Protein AF-A0A098T3C7-F1 (afdb_monomer_lite)

Secondary structure (DSSP, 8-state):
-HHHHHSTT---------S---HHHHHHHHHHHHHHHH-TT---EEEEESSHHHHHHHHHHHHTTSS-EEEEESTTT-HHHHHHHHHHHHHHHHHHHHHPPP----GGG-EEEE--SS--TTTTTTHHHHHHHHHHHHTTTTPEEEE--HHHHTT-

Sequence (156 aa):
EAVANNIKGTLALPHAYGRLQFGEDLDLHFRTMIGTGSNPNVAAVVVIGIEPGWTKKIVDGIAATGKPVTGFSIEQNGDLKTIMNASRVAKEYVHFASELQREECSISELWISTKCGESDTTTGLGSCPTVGNMYDKLLPEGIYGCFGETSEITGA

Foldseek 3Di:
DLLCVLDPPDDDDDDPDDDPDDDPRVVVVLVVLLVVLLDPVRQEEEQEEQDDPSQVSSQVSNCVSVHHYYYDHCPPQHDVRRSVVSSVVSNVSSVVVVPDDDDDDQLLAAEDEDDDDDDDPCCVVPVVVVVVVVCVVCVVSNHHYHYDCPPVPVPD

pLDDT: mean 94.31, std 5.64, range [69.19, 98.75]

Structure (mmCIF, N/CA/C/O backbone):
data_AF-A0A098T3C7-F1
#
_entry.id   AF-A0A098T3C7-F1
#
loop_
_atom_site.group_PDB
_atom_site.id
_atom_site.type_symbol
_atom_site.label_atom_id
_atom_site.label_alt_id
_atom_site.label_comp_id
_atom_site.label_asym_id
_atom_site.label_entity_id
_atom_site.label_seq_id
_atom_site.pdbx_PDB_ins_code
_atom_site.Cartn_x
_atom_site.Cartn_y
_atom_site.Cartn_z
_atom_site.occupancy
_atom_site.B_iso_or_equiv
_atom_site.auth_seq_id
_atom_site.auth_comp_id
_atom_site.auth_asym_id
_atom_site.auth_atom_id
_atom_site.pdbx_PDB_model_num
ATOM 1 N N . GLU A 1 1 ? 9.627 8.228 -8.150 1.00 93.31 1 GLU A N 1
ATOM 2 C CA . GLU A 1 1 ? 8.996 9.482 -7.661 1.00 93.31 1 GLU A CA 1
ATOM 3 C C . GLU A 1 1 ? 8.627 10.479 -8.766 1.00 93.31 1 GLU A C 1
ATOM 5 O O . GLU A 1 1 ? 7.623 11.165 -8.617 1.00 93.31 1 GLU A O 1
ATOM 10 N N . ALA A 1 2 ? 9.350 10.540 -9.896 1.00 97.19 2 ALA A N 1
ATOM 11 C CA . ALA A 1 2 ? 9.075 11.490 -10.988 1.00 97.19 2 ALA A CA 1
ATOM 12 C C . ALA A 1 2 ? 7.607 11.523 -11.467 1.00 97.19 2 ALA A C 1
ATOM 14 O O . ALA A 1 2 ? 7.053 12.595 -11.695 1.00 97.19 2 ALA A O 1
ATOM 15 N N . VAL A 1 3 ? 6.948 10.364 -11.558 1.00 97.94 3 VAL A N 1
ATOM 16 C CA . VAL A 1 3 ? 5.530 10.281 -11.947 1.00 97.94 3 VAL A CA 1
ATOM 17 C C . VAL A 1 3 ? 4.622 11.033 -10.972 1.00 97.94 3 VAL A C 1
ATOM 19 O O . VAL A 1 3 ? 3.772 11.796 -11.423 1.00 97.94 3 VAL A O 1
ATOM 22 N N . ALA A 1 4 ? 4.838 10.880 -9.662 1.00 97.44 4 ALA A N 1
ATOM 23 C CA . ALA A 1 4 ? 4.044 11.570 -8.647 1.00 97.44 4 ALA A CA 1
ATOM 24 C C . ALA A 1 4 ? 4.332 13.073 -8.588 1.00 97.44 4 ALA A C 1
ATOM 26 O O . ALA A 1 4 ? 3.445 13.882 -8.319 1.00 97.44 4 ALA A O 1
ATOM 27 N N . ASN A 1 5 ? 5.561 13.473 -8.923 1.00 97.56 5 ASN A N 1
ATOM 28 C CA . ASN A 1 5 ? 5.868 14.883 -9.113 1.00 97.56 5 ASN A CA 1
ATOM 29 C C . ASN A 1 5 ? 5.070 15.486 -10.286 1.00 97.56 5 ASN A C 1
ATOM 31 O O . ASN A 1 5 ? 4.513 16.579 -10.140 1.00 97.56 5 ASN A O 1
ATOM 35 N N . ASN A 1 6 ? 4.988 14.757 -11.406 1.00 97.81 6 ASN A N 1
ATOM 36 C CA . ASN A 1 6 ? 4.295 15.182 -12.624 1.00 97.81 6 ASN A CA 1
ATOM 37 C C . ASN A 1 6 ? 2.767 15.206 -12.462 1.00 97.81 6 ASN A C 1
ATOM 39 O O . ASN A 1 6 ? 2.119 16.125 -12.959 1.00 97.81 6 ASN A O 1
ATOM 43 N N . ILE A 1 7 ? 2.189 14.201 -11.795 1.00 98.44 7 ILE A N 1
ATOM 44 C CA . ILE A 1 7 ? 0.736 14.009 -11.690 1.00 98.44 7 ILE A CA 1
ATOM 45 C C . ILE A 1 7 ? 0.287 14.191 -10.239 1.00 98.44 7 ILE A C 1
ATOM 47 O O . ILE A 1 7 ? 0.449 13.305 -9.397 1.00 98.44 7 ILE A O 1
ATOM 51 N N . LYS A 1 8 ? -0.305 15.353 -9.947 1.00 97.06 8 LYS A N 1
ATOM 52 C CA . LYS A 1 8 ? -0.878 15.646 -8.625 1.00 97.06 8 LYS A CA 1
ATOM 53 C C . LYS A 1 8 ? -2.074 14.733 -8.341 1.00 97.06 8 LYS A C 1
ATOM 55 O O . LYS A 1 8 ? -2.771 14.321 -9.261 1.00 97.06 8 LYS A O 1
ATOM 60 N N . GLY A 1 9 ? -2.290 14.420 -7.064 1.00 95.00 9 GLY A N 1
ATOM 61 C CA . GLY A 1 9 ? -3.286 13.430 -6.637 1.00 95.00 9 GLY A CA 1
ATOM 62 C C . GLY A 1 9 ? -2.764 11.989 -6.615 1.00 95.00 9 GLY A C 1
ATOM 63 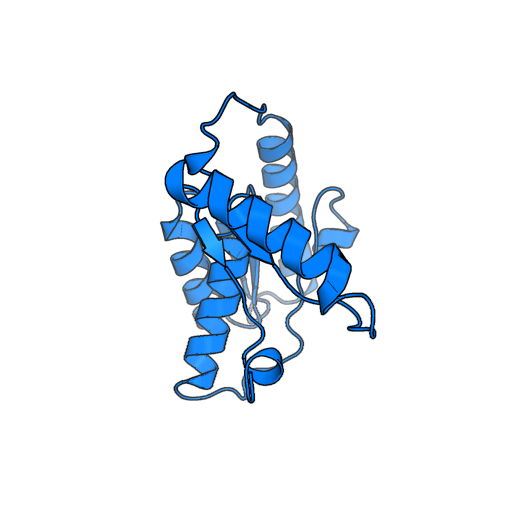O O . GLY A 1 9 ? -3.520 11.077 -6.306 1.00 95.00 9 GLY A O 1
ATOM 64 N N . THR A 1 10 ? -1.475 11.777 -6.898 1.00 97.81 10 THR A N 1
ATOM 65 C CA . THR A 1 10 ? -0.811 10.479 -6.729 1.00 97.81 10 THR A CA 1
ATOM 66 C C . THR A 1 10 ? 0.215 10.534 -5.598 1.00 97.81 10 THR A C 1
ATOM 68 O O . THR A 1 10 ? 0.771 11.593 -5.299 1.00 97.81 10 THR A O 1
ATOM 71 N N . LEU A 1 11 ? 0.474 9.384 -4.973 1.00 97.25 11 LEU A N 1
ATOM 72 C CA . LEU A 1 11 ? 1.470 9.215 -3.918 1.00 97.25 11 LEU A CA 1
ATOM 73 C C . LEU A 1 11 ? 2.496 8.172 -4.366 1.00 97.25 11 LEU A C 1
ATOM 75 O O . LEU A 1 11 ? 2.134 7.047 -4.710 1.00 97.25 11 LEU A O 1
ATOM 79 N N . ALA A 1 12 ? 3.777 8.540 -4.370 1.00 96.50 12 ALA A N 1
ATOM 80 C CA . ALA A 1 12 ? 4.844 7.579 -4.611 1.00 96.50 12 ALA A CA 1
ATOM 81 C C . ALA A 1 12 ? 5.108 6.767 -3.338 1.00 96.50 12 ALA A C 1
ATOM 83 O O . ALA A 1 12 ? 5.325 7.340 -2.275 1.00 96.50 12 ALA A O 1
ATOM 84 N N . LEU A 1 13 ? 5.136 5.441 -3.471 1.00 94.94 13 LEU A N 1
ATOM 85 C CA . LEU A 1 13 ? 5.473 4.508 -2.395 1.00 94.94 13 LEU A CA 1
ATOM 86 C C . LEU A 1 13 ? 6.759 3.761 -2.777 1.00 94.94 13 LEU A C 1
ATOM 88 O O . LEU A 1 13 ? 6.690 2.660 -3.329 1.00 94.94 13 LEU A O 1
ATOM 92 N N . PRO A 1 14 ? 7.939 4.386 -2.601 1.00 92.56 14 PRO A N 1
ATOM 93 C CA . PRO A 1 14 ? 9.201 3.758 -2.953 1.00 92.56 14 PRO A CA 1
ATOM 94 C C . PRO A 1 14 ? 9.538 2.636 -1.969 1.00 92.56 14 PRO A C 1
ATOM 96 O O . PRO A 1 14 ? 9.370 2.765 -0.759 1.00 92.56 14 PRO A O 1
ATOM 99 N N . HIS A 1 15 ? 10.079 1.546 -2.501 1.00 86.69 15 HIS A N 1
ATOM 100 C CA . HIS A 1 15 ? 10.710 0.504 -1.707 1.00 86.69 15 HIS A CA 1
ATOM 101 C C . HIS A 1 15 ? 12.227 0.675 -1.785 1.00 86.69 15 HIS A C 1
ATOM 103 O O . HIS A 1 15 ? 12.783 0.749 -2.878 1.00 86.69 15 HIS A O 1
ATOM 109 N N . ALA A 1 16 ? 12.889 0.763 -0.629 1.00 79.25 16 ALA A N 1
ATOM 110 C CA . ALA A 1 16 ? 14.311 1.099 -0.552 1.00 79.25 16 ALA A CA 1
ATOM 111 C C . ALA A 1 16 ? 15.250 -0.071 -0.883 1.00 79.25 16 ALA A C 1
ATOM 113 O O . ALA A 1 16 ? 16.440 0.144 -1.113 1.00 79.25 16 ALA A O 1
ATOM 114 N N . TYR A 1 17 ? 14.748 -1.305 -0.886 1.00 73.31 17 TYR A N 1
ATOM 115 C CA . TYR A 1 17 ? 15.602 -2.464 -1.096 1.00 73.31 17 TYR A CA 1
ATOM 116 C C . TYR A 1 17 ? 15.731 -2.801 -2.582 1.00 73.31 17 TYR A C 1
ATOM 118 O O . TYR A 1 17 ? 14.793 -2.660 -3.367 1.00 73.31 17 TYR A O 1
ATOM 126 N N . GLY A 1 18 ? 16.927 -3.265 -2.950 1.00 73.50 18 GLY A N 1
ATOM 127 C CA . GLY A 1 18 ? 17.233 -3.777 -4.282 1.00 73.50 18 GLY A CA 1
ATOM 128 C C . GLY A 1 18 ? 16.672 -5.182 -4.504 1.00 73.50 18 GLY A C 1
ATOM 129 O O . GLY A 1 18 ? 15.609 -5.521 -4.002 1.00 73.50 18 GLY A O 1
ATOM 130 N N . ARG A 1 19 ? 17.402 -6.008 -5.260 1.00 79.31 19 ARG A N 1
ATOM 131 C CA . ARG A 1 19 ? 16.984 -7.367 -5.662 1.00 79.31 19 ARG A CA 1
ATOM 132 C C . ARG A 1 19 ? 17.746 -8.464 -4.916 1.00 79.31 19 ARG A C 1
ATOM 134 O O . ARG A 1 19 ? 18.095 -9.482 -5.502 1.00 79.31 19 ARG A O 1
ATOM 141 N N . LEU A 1 20 ? 18.099 -8.198 -3.661 1.00 84.06 20 LEU A N 1
ATOM 142 C CA . LEU A 1 20 ? 18.949 -9.071 -2.843 1.00 84.06 20 LEU A CA 1
ATOM 143 C C . LEU A 1 20 ? 18.150 -9.915 -1.838 1.00 84.06 20 LEU A C 1
ATOM 145 O O . LEU A 1 20 ? 18.738 -10.512 -0.943 1.00 84.06 20 LEU A O 1
ATOM 149 N N . GLN A 1 21 ? 16.826 -9.956 -1.972 1.00 87.69 21 GLN A N 1
ATOM 150 C CA . GLN A 1 21 ? 15.941 -10.814 -1.192 1.00 87.69 21 GLN A CA 1
ATOM 151 C C . GLN A 1 21 ? 15.849 -12.194 -1.841 1.00 87.69 21 GLN A C 1
ATOM 153 O O . GLN A 1 21 ? 15.786 -12.322 -3.067 1.00 87.69 21 GLN A O 1
ATOM 158 N N . PHE A 1 22 ? 15.771 -13.232 -1.012 1.00 91.38 22 PHE A N 1
ATOM 159 C CA . PHE A 1 22 ? 15.664 -14.622 -1.449 1.00 91.38 22 PHE A CA 1
ATOM 160 C C . PHE A 1 22 ? 14.730 -15.398 -0.519 1.00 91.38 22 PHE A C 1
ATOM 162 O O . PHE A 1 22 ? 14.529 -15.013 0.632 1.00 91.38 22 PHE A O 1
ATOM 169 N N . GLY A 1 23 ? 14.173 -16.508 -1.012 1.00 93.94 23 GLY A N 1
ATOM 170 C CA . GLY A 1 23 ? 13.305 -17.383 -0.219 1.00 93.94 23 GLY A CA 1
ATOM 171 C C . GLY A 1 23 ? 12.125 -16.638 0.414 1.00 93.94 23 GLY A C 1
ATOM 172 O O . GLY A 1 23 ? 11.480 -15.818 -0.238 1.00 93.94 23 GLY A O 1
ATOM 173 N N . GLU A 1 24 ? 11.873 -16.900 1.697 1.00 95.00 24 GLU A N 1
ATOM 174 C CA . GLU A 1 24 ? 10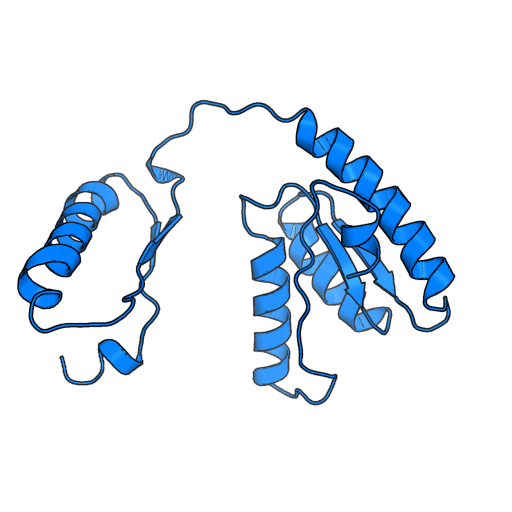.736 -16.336 2.438 1.00 95.00 24 GLU A CA 1
ATOM 175 C C . GLU A 1 24 ? 10.754 -14.803 2.522 1.00 95.00 24 GLU A C 1
ATOM 177 O O . GLU A 1 24 ? 9.692 -14.179 2.514 1.00 95.00 24 GLU A O 1
ATOM 182 N N . ASP A 1 25 ? 11.938 -14.184 2.550 1.00 92.31 25 ASP A N 1
ATOM 183 C CA . ASP A 1 25 ? 12.079 -12.723 2.554 1.00 92.31 25 ASP A CA 1
ATOM 184 C C . ASP A 1 25 ? 11.600 -12.117 1.226 1.00 92.31 25 ASP A C 1
ATOM 186 O O . ASP A 1 25 ? 10.861 -11.130 1.197 1.00 92.31 25 ASP A O 1
ATOM 190 N N . LEU A 1 26 ? 11.925 -12.772 0.107 1.00 93.38 26 LEU A N 1
ATOM 191 C CA . LEU A 1 26 ? 11.436 -12.361 -1.208 1.00 93.38 26 LEU A CA 1
ATOM 192 C C . LEU A 1 26 ? 9.912 -12.516 -1.316 1.00 93.38 26 LEU A C 1
ATOM 194 O O . LEU A 1 26 ? 9.230 -11.658 -1.882 1.00 93.38 26 LEU A O 1
ATOM 198 N N . ASP A 1 27 ? 9.356 -13.585 -0.751 1.00 94.69 27 ASP A N 1
ATOM 199 C CA . ASP A 1 27 ? 7.909 -13.792 -0.733 1.00 94.69 27 ASP A CA 1
ATOM 200 C C . ASP A 1 27 ? 7.191 -12.781 0.168 1.00 94.69 27 ASP A C 1
ATOM 202 O O . ASP A 1 27 ? 6.127 -12.272 -0.198 1.00 94.69 27 ASP A O 1
ATOM 206 N N . LEU A 1 28 ? 7.776 -12.429 1.316 1.00 94.38 28 LEU A N 1
ATOM 207 C CA . LEU A 1 28 ? 7.289 -11.348 2.172 1.00 94.38 28 LEU A CA 1
ATOM 208 C C . LEU A 1 28 ? 7.331 -9.997 1.451 1.00 94.38 28 LEU A C 1
ATOM 210 O O . LEU A 1 28 ? 6.351 -9.251 1.518 1.00 94.38 28 LEU A O 1
ATOM 214 N N . HIS A 1 29 ? 8.407 -9.700 0.719 1.00 93.62 29 HIS A N 1
ATOM 215 C CA . HIS A 1 29 ? 8.516 -8.492 -0.098 1.00 93.62 29 HIS A CA 1
ATOM 216 C C . HIS A 1 29 ? 7.349 -8.386 -1.090 1.00 93.62 29 HIS A C 1
ATOM 218 O O . HIS A 1 29 ? 6.610 -7.397 -1.074 1.00 93.62 29 HIS A O 1
ATOM 224 N N . PHE A 1 30 ? 7.121 -9.419 -1.909 1.00 95.38 30 PHE A N 1
ATOM 225 C CA . PHE A 1 30 ? 6.025 -9.398 -2.880 1.00 95.38 30 PHE A CA 1
ATOM 226 C C . PHE A 1 30 ? 4.664 -9.267 -2.204 1.00 95.38 30 PHE A C 1
ATOM 228 O O . PHE A 1 30 ? 3.851 -8.449 -2.628 1.00 95.38 30 PHE A O 1
ATOM 235 N N . ARG A 1 31 ? 4.428 -10.025 -1.129 1.00 96.69 31 ARG A N 1
ATOM 236 C CA . ARG A 1 31 ? 3.178 -9.965 -0.362 1.00 96.69 31 ARG A CA 1
ATOM 237 C C . ARG A 1 31 ? 2.918 -8.567 0.193 1.00 96.69 31 ARG A C 1
ATOM 239 O O . ARG A 1 31 ? 1.791 -8.090 0.123 1.00 96.69 31 ARG A O 1
ATOM 246 N N . THR A 1 32 ? 3.955 -7.895 0.686 1.00 95.44 32 THR A N 1
ATOM 247 C CA . THR A 1 32 ? 3.861 -6.542 1.250 1.00 95.44 32 THR A CA 1
ATOM 248 C C . THR A 1 32 ? 3.550 -5.510 0.164 1.00 95.44 32 THR A C 1
ATOM 250 O O . THR A 1 32 ? 2.629 -4.706 0.318 1.00 95.44 32 THR A O 1
ATOM 253 N N . MET A 1 33 ? 4.257 -5.562 -0.970 1.00 95.81 33 MET A N 1
ATOM 254 C CA . MET A 1 33 ? 4.025 -4.653 -2.099 1.00 95.81 33 MET A CA 1
ATOM 255 C C . MET A 1 33 ? 2.634 -4.851 -2.719 1.00 95.81 33 MET A C 1
ATOM 257 O O . MET A 1 33 ? 1.924 -3.877 -2.974 1.00 95.81 33 MET A O 1
ATOM 261 N N . ILE A 1 34 ? 2.213 -6.106 -2.903 1.00 97.88 34 ILE A N 1
ATOM 262 C CA . ILE A 1 34 ? 0.869 -6.451 -3.382 1.00 97.88 34 ILE A CA 1
ATOM 263 C C . ILE A 1 34 ? -0.189 -5.984 -2.379 1.00 97.88 34 ILE A C 1
ATOM 265 O O . ILE A 1 34 ? -1.150 -5.335 -2.782 1.00 97.88 34 ILE A O 1
ATOM 269 N N . GLY A 1 35 ? -0.006 -6.253 -1.083 1.00 97.25 35 GLY A N 1
ATOM 270 C CA . GLY A 1 35 ? -0.930 -5.833 -0.025 1.00 97.25 35 GLY A CA 1
ATOM 271 C C . GLY A 1 35 ? -1.110 -4.315 0.028 1.00 97.25 35 GLY A C 1
ATOM 272 O O . GLY A 1 35 ? -2.230 -3.825 0.148 1.00 97.25 35 GLY A O 1
ATOM 273 N N . THR A 1 36 ? -0.022 -3.568 -0.175 1.00 96.44 36 THR A N 1
ATOM 274 C CA . THR A 1 36 ? -0.043 -2.100 -0.239 1.00 96.44 36 THR A CA 1
ATOM 275 C C . THR A 1 36 ? -0.914 -1.605 -1.393 1.00 96.44 36 THR A C 1
ATOM 277 O O . THR A 1 36 ? -1.792 -0.772 -1.187 1.00 96.44 36 THR A O 1
ATOM 280 N N . GLY A 1 37 ? -0.731 -2.150 -2.601 1.00 97.31 37 GLY A N 1
ATOM 281 C CA . GLY A 1 37 ? -1.575 -1.800 -3.751 1.00 97.31 37 GLY A CA 1
ATOM 282 C C . GLY A 1 37 ? -3.016 -2.315 -3.640 1.00 97.31 37 GLY A C 1
ATOM 283 O O . GLY A 1 37 ? -3.949 -1.707 -4.167 1.00 97.31 37 GLY A O 1
ATOM 284 N N . SER A 1 38 ? -3.218 -3.409 -2.908 1.00 97.81 38 SER A N 1
ATOM 285 C CA . SER A 1 38 ? -4.530 -4.030 -2.697 1.00 97.81 38 SER A CA 1
ATOM 286 C C . SER A 1 38 ? -5.406 -3.267 -1.702 1.00 97.81 38 SER A C 1
ATOM 288 O O . SER A 1 38 ? -6.620 -3.454 -1.709 1.00 97.81 38 SER A O 1
ATOM 290 N N . ASN A 1 39 ? -4.833 -2.364 -0.899 1.00 96.88 39 ASN A N 1
ATOM 291 C CA . ASN A 1 39 ? -5.552 -1.593 0.116 1.00 96.88 39 ASN A CA 1
ATOM 292 C C . ASN A 1 39 ? -6.814 -0.894 -0.456 1.00 96.88 39 ASN A C 1
ATOM 294 O O . ASN A 1 39 ? -6.696 -0.214 -1.479 1.00 96.88 39 ASN A O 1
ATOM 298 N N . PRO A 1 40 ? -8.004 -1.015 0.169 1.00 95.44 40 PRO A N 1
ATOM 299 C CA . PRO A 1 40 ? -9.247 -0.407 -0.327 1.00 95.44 40 PRO A CA 1
ATOM 300 C C . PRO A 1 40 ? -9.203 1.120 -0.489 1.00 95.44 40 PRO A C 1
ATOM 302 O O . PRO A 1 40 ? -9.881 1.662 -1.355 1.00 95.44 40 PRO A O 1
ATOM 305 N N . ASN A 1 41 ? -8.349 1.817 0.268 1.00 95.56 41 ASN A N 1
ATOM 306 C CA . ASN A 1 41 ? -8.145 3.265 0.141 1.00 95.56 41 ASN A CA 1
ATOM 307 C C . ASN A 1 41 ? -7.313 3.658 -1.095 1.00 95.56 41 ASN A C 1
ATOM 309 O O . ASN A 1 41 ? -7.089 4.843 -1.342 1.00 95.56 41 ASN A O 1
ATOM 313 N N . VAL A 1 42 ? -6.826 2.683 -1.868 1.00 97.06 42 VAL A N 1
ATOM 314 C CA . VAL A 1 42 ? -6.101 2.896 -3.122 1.00 97.06 42 VAL A CA 1
ATOM 315 C C . VAL A 1 42 ? -7.030 2.568 -4.287 1.00 97.06 42 VAL A C 1
ATOM 317 O O . VAL A 1 42 ? -7.320 1.398 -4.542 1.00 97.06 42 VAL A O 1
ATOM 320 N N . ALA A 1 43 ? -7.472 3.599 -5.011 1.00 97.56 43 ALA A N 1
ATOM 321 C CA . ALA A 1 43 ? -8.418 3.454 -6.120 1.00 97.56 43 ALA A CA 1
ATOM 322 C C . ALA A 1 43 ? -7.813 2.761 -7.356 1.00 97.56 43 ALA A C 1
ATOM 324 O O . ALA A 1 43 ? -8.483 1.969 -8.010 1.00 97.56 43 ALA A O 1
ATOM 325 N N . ALA A 1 44 ? -6.549 3.051 -7.677 1.00 98.38 44 ALA A N 1
ATOM 326 C CA . ALA A 1 44 ? -5.837 2.491 -8.824 1.00 98.38 44 ALA A CA 1
ATOM 327 C C . ALA A 1 44 ? -4.317 2.539 -8.601 1.00 98.38 44 ALA A C 1
ATOM 329 O O . ALA A 1 44 ? -3.830 3.349 -7.808 1.00 98.38 44 ALA A O 1
ATOM 330 N N . VAL A 1 45 ? -3.559 1.682 -9.295 1.00 98.62 45 VAL A N 1
ATOM 331 C CA . VAL A 1 45 ? -2.116 1.510 -9.048 1.00 98.62 45 VAL A CA 1
ATOM 332 C C . VAL A 1 45 ? -1.288 1.568 -10.330 1.00 98.62 45 VAL A C 1
ATOM 334 O O . VAL A 1 45 ? -1.575 0.901 -11.319 1.00 98.62 45 VAL A O 1
ATOM 337 N N . VAL A 1 46 ? -0.181 2.309 -10.292 1.00 98.62 46 VAL A N 1
ATOM 338 C CA . VAL A 1 46 ? 0.879 2.222 -11.305 1.00 98.62 46 VAL A CA 1
ATOM 339 C C . VAL A 1 46 ? 2.103 1.576 -10.666 1.00 98.62 46 VAL A C 1
ATOM 341 O O . VAL A 1 46 ? 2.726 2.158 -9.780 1.00 98.62 46 VAL A O 1
ATOM 344 N N . VAL A 1 47 ? 2.447 0.369 -11.111 1.00 98.25 47 VAL A N 1
ATOM 345 C CA . VAL A 1 47 ? 3.628 -0.363 -10.643 1.00 98.25 47 VAL A CA 1
ATOM 346 C C . VAL A 1 47 ? 4.790 -0.038 -11.572 1.00 98.25 47 VAL A C 1
ATOM 348 O O . VAL A 1 47 ? 4.713 -0.280 -12.773 1.00 98.25 47 VAL A O 1
ATOM 351 N N . ILE A 1 48 ? 5.878 0.499 -11.026 1.00 97.12 48 ILE A N 1
ATOM 352 C CA . ILE A 1 48 ? 7.103 0.777 -11.782 1.00 97.12 48 ILE A CA 1
ATOM 353 C C . ILE A 1 48 ? 8.216 -0.061 -11.171 1.00 97.12 48 ILE A C 1
ATOM 355 O O . ILE A 1 48 ? 8.646 0.207 -10.051 1.00 97.12 48 ILE A O 1
ATOM 359 N N . GLY A 1 49 ? 8.658 -1.083 -11.894 1.00 94.94 49 GLY A N 1
ATOM 360 C CA . GLY A 1 49 ? 9.771 -1.928 -11.481 1.00 94.94 49 GLY A CA 1
ATOM 361 C C . GLY A 1 49 ? 10.986 -1.765 -12.382 1.00 94.94 49 GLY A C 1
ATOM 362 O O . GLY A 1 49 ? 10.949 -1.124 -13.435 1.00 94.94 49 GLY A O 1
ATOM 363 N N . ILE A 1 50 ? 12.093 -2.374 -11.963 1.00 93.06 50 ILE A N 1
ATOM 364 C CA . ILE A 1 50 ? 13.305 -2.413 -12.782 1.00 93.06 50 ILE A CA 1
ATOM 365 C C . ILE A 1 50 ? 13.052 -3.292 -14.007 1.00 93.06 50 ILE A C 1
ATOM 367 O O . ILE A 1 50 ? 13.284 -2.832 -15.114 1.00 93.06 50 ILE A O 1
ATOM 371 N N . GLU A 1 51 ? 12.500 -4.497 -13.843 1.00 93.81 51 GLU A N 1
ATOM 372 C CA . GLU A 1 51 ? 12.317 -5.453 -14.946 1.00 93.81 51 GLU A CA 1
ATOM 373 C C . GLU A 1 51 ? 10.912 -6.078 -14.999 1.00 93.81 51 GLU A C 1
ATOM 375 O O . GLU A 1 51 ? 10.170 -6.003 -14.010 1.00 93.81 51 GLU A O 1
ATOM 380 N N . PRO A 1 52 ? 10.516 -6.670 -16.141 1.00 94.75 52 PRO A N 1
ATOM 381 C CA . PRO A 1 52 ? 9.138 -7.088 -16.395 1.00 94.75 52 PRO A CA 1
ATOM 382 C C . PRO A 1 52 ? 8.567 -8.151 -15.446 1.00 94.75 52 PRO A C 1
ATOM 384 O O . PRO A 1 52 ? 7.406 -8.050 -15.070 1.00 94.75 52 PRO A O 1
ATOM 387 N N . GLY A 1 53 ? 9.333 -9.163 -15.050 1.00 95.19 53 GLY A N 1
ATOM 388 C CA . GLY A 1 53 ? 8.880 -10.316 -14.272 1.00 95.19 53 GLY A CA 1
ATOM 389 C C . GLY A 1 53 ? 8.368 -9.958 -12.877 1.00 95.19 53 GLY A C 1
ATOM 390 O O . GLY A 1 53 ? 7.220 -10.246 -12.543 1.00 95.19 53 GLY A O 1
ATOM 391 N N . TRP A 1 54 ? 9.184 -9.293 -12.059 1.00 94.50 54 TRP A N 1
ATOM 392 C CA . TRP A 1 54 ? 8.807 -8.844 -10.714 1.00 94.50 54 TRP A CA 1
ATOM 393 C C . TRP A 1 54 ? 7.704 -7.791 -10.774 1.00 94.50 54 TRP A C 1
ATOM 395 O O . TRP A 1 54 ? 6.763 -7.840 -9.981 1.00 94.50 54 TRP A O 1
ATOM 405 N N . THR A 1 55 ? 7.781 -6.885 -11.755 1.00 96.06 55 THR A N 1
ATOM 406 C CA . THR A 1 55 ? 6.720 -5.905 -12.025 1.00 96.06 55 THR A CA 1
ATOM 407 C C . THR A 1 55 ? 5.399 -6.623 -12.277 1.00 96.06 55 THR A C 1
ATOM 409 O O . THR A 1 55 ? 4.399 -6.314 -11.634 1.00 96.06 55 THR A O 1
ATOM 412 N N . LYS A 1 56 ? 5.401 -7.633 -13.154 1.00 97.75 56 LYS A N 1
ATOM 413 C CA . LYS A 1 56 ? 4.218 -8.421 -13.490 1.00 97.75 56 LYS A CA 1
ATOM 414 C C . LYS A 1 56 ? 3.675 -9.174 -12.276 1.00 97.75 56 LYS A C 1
ATOM 416 O O . LYS A 1 56 ? 2.473 -9.133 -12.060 1.00 97.75 56 LYS A O 1
ATOM 421 N N . LYS A 1 57 ? 4.528 -9.787 -11.447 1.00 97.56 57 LYS A N 1
ATOM 422 C CA . LYS A 1 57 ? 4.088 -10.488 -10.224 1.00 97.56 57 LYS A CA 1
ATOM 423 C C . LYS A 1 57 ? 3.299 -9.564 -9.288 1.00 97.56 57 LYS A C 1
ATOM 425 O O . LYS A 1 57 ? 2.264 -9.969 -8.767 1.00 97.56 57 LYS A O 1
ATOM 430 N N . ILE A 1 58 ? 3.759 -8.325 -9.101 1.00 97.69 58 ILE A N 1
ATOM 431 C CA . ILE A 1 58 ? 3.052 -7.334 -8.275 1.00 97.69 58 ILE A CA 1
ATOM 432 C C . ILE A 1 58 ? 1.748 -6.888 -8.951 1.00 97.69 58 ILE A C 1
ATOM 434 O O . ILE A 1 58 ? 0.710 -6.839 -8.295 1.00 97.69 58 ILE A O 1
ATOM 438 N N . VAL A 1 59 ? 1.786 -6.596 -10.255 1.00 98.62 59 VAL A N 1
ATOM 439 C CA . VAL A 1 59 ? 0.599 -6.201 -11.035 1.00 98.62 59 VAL A CA 1
ATOM 440 C C . VAL A 1 59 ? -0.484 -7.270 -10.977 1.00 98.62 59 VAL A C 1
ATOM 442 O O . VAL A 1 59 ? -1.612 -6.946 -10.631 1.00 98.62 59 VAL A O 1
ATOM 445 N N . ASP A 1 60 ? -0.146 -8.529 -11.257 1.00 98.62 60 ASP A N 1
ATOM 446 C CA . ASP A 1 60 ? -1.093 -9.646 -11.242 1.00 98.62 60 ASP A CA 1
ATOM 447 C C . ASP A 1 60 ? -1.713 -9.824 -9.846 1.00 98.62 60 ASP A C 1
ATOM 449 O O . ASP A 1 60 ? -2.921 -10.018 -9.719 1.00 98.62 60 ASP A O 1
ATOM 453 N N . GLY A 1 61 ? -0.895 -9.712 -8.791 1.00 98.50 61 GLY A N 1
ATOM 454 C CA . GLY A 1 61 ? -1.363 -9.813 -7.410 1.00 98.50 61 GLY A CA 1
ATOM 455 C C . GLY A 1 61 ? -2.356 -8.713 -7.032 1.00 98.50 61 GLY A C 1
ATOM 456 O O . GLY A 1 61 ? -3.360 -8.991 -6.385 1.00 98.50 61 GLY A O 1
ATOM 457 N N . ILE A 1 62 ? -2.111 -7.474 -7.465 1.00 98.62 62 ILE A N 1
ATOM 458 C CA . ILE A 1 62 ? -3.030 -6.350 -7.229 1.00 98.62 62 ILE A CA 1
ATOM 459 C C . ILE A 1 62 ? -4.278 -6.479 -8.110 1.00 98.62 62 ILE A C 1
ATOM 461 O O . ILE A 1 62 ? -5.384 -6.213 -7.644 1.00 98.62 62 ILE A O 1
ATOM 465 N N . ALA A 1 63 ? -4.126 -6.915 -9.363 1.00 98.44 63 ALA A N 1
ATOM 466 C CA . ALA A 1 63 ? -5.224 -7.064 -10.319 1.00 98.44 63 ALA A CA 1
ATOM 467 C C . ALA A 1 63 ? -6.294 -8.050 -9.831 1.00 98.44 63 ALA A C 1
ATOM 469 O O . ALA A 1 63 ? -7.468 -7.886 -10.156 1.00 98.44 63 ALA A O 1
ATOM 470 N N . ALA A 1 64 ? -5.920 -9.026 -8.997 1.00 98.25 64 ALA A N 1
ATOM 471 C CA . ALA A 1 64 ? -6.857 -9.947 -8.356 1.00 98.25 64 ALA A CA 1
ATOM 472 C C . ALA A 1 64 ? -7.912 -9.244 -7.475 1.00 98.25 64 ALA A C 1
ATOM 474 O O . ALA A 1 64 ? -8.969 -9.815 -7.225 1.00 98.25 64 ALA A O 1
ATOM 475 N N . THR A 1 65 ? -7.663 -8.003 -7.036 1.00 97.75 65 THR A N 1
ATOM 476 C CA . THR A 1 65 ? -8.657 -7.184 -6.315 1.00 97.75 65 THR A CA 1
ATOM 477 C C . THR A 1 65 ? -9.720 -6.562 -7.225 1.00 97.75 65 THR A C 1
ATOM 479 O O . THR A 1 65 ? -10.680 -5.982 -6.729 1.00 97.75 65 THR A O 1
ATOM 482 N N . GLY A 1 66 ? -9.548 -6.633 -8.548 1.00 97.56 66 GLY A N 1
ATOM 483 C CA . GLY A 1 66 ? -10.444 -6.025 -9.534 1.00 97.56 66 GLY A CA 1
ATOM 484 C C . GLY A 1 66 ? -10.210 -4.532 -9.786 1.00 97.56 66 GLY A C 1
ATOM 485 O O . GLY A 1 66 ? -10.831 -3.972 -10.689 1.00 97.56 66 GLY A O 1
ATOM 486 N N . LYS A 1 67 ? -9.309 -3.874 -9.044 1.00 97.12 67 LYS A N 1
ATOM 487 C CA . LYS A 1 67 ? -9.001 -2.455 -9.268 1.00 97.12 67 LYS A CA 1
ATOM 488 C C . LYS A 1 67 ? -8.074 -2.240 -10.473 1.00 97.12 67 LYS A C 1
ATOM 490 O O . LYS A 1 67 ? -7.261 -3.116 -10.782 1.00 97.12 67 LYS A O 1
ATOM 495 N N . PRO A 1 68 ? -8.118 -1.061 -11.120 1.00 98.31 68 PRO A N 1
ATOM 496 C CA . PRO A 1 68 ? -7.205 -0.738 -12.211 1.00 98.31 68 PRO A CA 1
ATOM 497 C C . PRO A 1 68 ? -5.740 -0.755 -11.759 1.00 98.31 68 PRO A C 1
ATOM 499 O O . PRO A 1 68 ? -5.353 -0.078 -10.801 1.00 98.31 68 PRO A O 1
ATOM 502 N N . VAL A 1 69 ? -4.904 -1.514 -12.468 1.00 98.75 69 VAL A N 1
ATOM 503 C CA . VAL A 1 69 ? -3.462 -1.571 -12.225 1.00 98.75 69 VAL A CA 1
ATOM 504 C C . VAL A 1 69 ? -2.686 -1.726 -13.528 1.00 98.75 69 VAL A C 1
ATOM 506 O O . VAL A 1 69 ? -3.043 -2.533 -14.382 1.00 98.75 69 VAL A O 1
ATOM 509 N N . THR A 1 70 ? -1.600 -0.962 -13.677 1.00 98.75 70 THR A N 1
ATOM 510 C CA . THR A 1 70 ? -0.712 -1.037 -14.851 1.00 98.75 70 THR A CA 1
ATOM 511 C C . THR A 1 70 ? 0.746 -1.110 -14.430 1.00 98.75 70 THR A C 1
ATOM 513 O O . THR A 1 70 ? 1.188 -0.348 -13.571 1.00 98.75 70 THR A O 1
ATOM 516 N N . GLY A 1 71 ? 1.500 -2.012 -15.061 1.00 98.19 71 GLY A N 1
ATOM 517 C CA . GLY A 1 71 ? 2.932 -2.191 -14.836 1.00 98.19 71 GLY A CA 1
ATOM 518 C C . GLY A 1 71 ? 3.805 -1.548 -15.905 1.00 98.19 71 GLY A C 1
ATOM 519 O O . GLY A 1 71 ? 3.505 -1.638 -17.093 1.00 98.19 71 GLY A O 1
ATOM 520 N N . PHE A 1 72 ? 4.933 -0.984 -15.482 1.00 98.19 72 PHE A N 1
ATOM 521 C CA . PHE A 1 72 ? 6.011 -0.517 -16.346 1.00 98.19 72 PHE A CA 1
ATOM 522 C C . PHE A 1 72 ? 7.359 -1.022 -15.832 1.00 98.19 72 PHE A C 1
ATOM 524 O O . PHE A 1 72 ? 7.608 -1.019 -14.627 1.00 98.19 72 PHE A O 1
ATOM 531 N N . SER A 1 73 ? 8.243 -1.417 -16.748 1.00 96.25 73 SER A N 1
ATOM 532 C CA . SER A 1 73 ? 9.617 -1.811 -16.437 1.00 96.25 73 SER A CA 1
ATOM 533 C C . SER A 1 73 ? 10.616 -0.843 -17.064 1.00 96.25 73 SER A C 1
ATOM 535 O O . SER A 1 73 ? 10.520 -0.533 -18.253 1.00 96.25 73 SER A O 1
ATOM 537 N N . ILE A 1 74 ? 11.592 -0.393 -16.276 1.00 95.69 74 ILE A N 1
ATOM 538 C CA . ILE A 1 74 ? 12.646 0.523 -16.740 1.00 95.69 74 ILE A CA 1
ATOM 539 C C . ILE A 1 74 ? 13.609 -0.192 -17.696 1.00 95.69 74 ILE A C 1
ATOM 541 O O . ILE A 1 74 ? 14.026 0.377 -18.708 1.00 95.69 74 ILE A O 1
ATOM 545 N N . GLU A 1 75 ? 13.948 -1.447 -17.406 1.00 94.75 75 GLU A N 1
ATOM 546 C CA . GLU A 1 75 ? 14.753 -2.302 -18.272 1.00 94.75 75 GLU A CA 1
ATOM 547 C C . GLU A 1 75 ? 14.119 -2.360 -19.667 1.00 94.75 75 GLU A C 1
ATOM 549 O O . GLU A 1 75 ? 12.898 -2.464 -19.809 1.00 94.75 75 GLU A O 1
ATOM 554 N N . GLN A 1 76 ? 14.964 -2.247 -20.695 1.00 93.38 76 GLN A N 1
ATOM 555 C CA . GLN A 1 76 ? 14.600 -2.231 -22.121 1.00 93.38 76 GLN A CA 1
ATOM 556 C C . GLN A 1 76 ? 13.807 -0.997 -22.596 1.00 93.38 76 GLN A C 1
ATOM 558 O O . GLN A 1 76 ? 13.704 -0.773 -23.801 1.00 93.38 76 GLN A O 1
ATOM 563 N N . ASN A 1 77 ? 13.300 -0.154 -21.690 1.00 94.69 77 ASN A N 1
ATOM 564 C CA . ASN A 1 77 ? 12.527 1.046 -22.035 1.00 94.69 77 ASN A CA 1
ATOM 565 C C . ASN A 1 77 ? 13.259 2.357 -21.727 1.00 94.69 77 ASN A C 1
ATOM 567 O O . ASN A 1 77 ? 13.010 3.363 -22.395 1.00 94.69 77 ASN A O 1
ATOM 571 N N . GLY A 1 78 ? 14.162 2.345 -20.746 1.00 96.19 78 GLY A N 1
ATOM 572 C CA . GLY A 1 78 ? 14.825 3.535 -20.227 1.00 96.19 78 GLY A CA 1
ATOM 573 C C . GLY A 1 78 ? 13.907 4.380 -19.340 1.00 96.19 78 GLY A C 1
ATOM 574 O O . GLY A 1 78 ? 12.677 4.314 -19.418 1.00 96.19 78 GLY A O 1
ATOM 575 N N . ASP A 1 79 ? 14.517 5.198 -18.486 1.00 96.19 79 ASP A N 1
ATOM 576 C CA . ASP A 1 79 ? 13.798 5.941 -17.447 1.00 96.19 79 ASP A CA 1
ATOM 577 C C . ASP A 1 79 ? 12.820 6.976 -18.033 1.00 96.19 79 ASP A C 1
ATOM 579 O O . ASP A 1 79 ? 11.619 6.917 -17.780 1.00 96.19 79 ASP A O 1
ATOM 583 N N . LEU A 1 80 ? 13.286 7.851 -18.932 1.00 97.81 80 LEU A N 1
ATOM 584 C CA . LEU A 1 80 ? 12.465 8.929 -19.508 1.00 97.81 80 LEU A CA 1
ATOM 585 C C . LEU A 1 80 ? 11.185 8.423 -20.194 1.00 97.81 80 LEU A C 1
ATOM 587 O O . LEU A 1 80 ? 10.107 8.992 -20.010 1.00 97.81 80 LEU A O 1
ATOM 591 N N . LYS A 1 81 ? 11.285 7.339 -20.973 1.00 97.88 81 LYS A N 1
ATOM 592 C CA . LYS A 1 81 ? 10.131 6.747 -21.665 1.00 97.88 81 LYS A CA 1
ATOM 593 C C . LYS A 1 81 ? 9.168 6.092 -20.676 1.00 97.88 81 LYS A C 1
ATOM 595 O O . LYS A 1 81 ? 7.955 6.234 -20.826 1.00 97.88 81 LYS A O 1
ATOM 600 N N . THR A 1 82 ? 9.703 5.411 -19.663 1.00 98.44 82 THR A N 1
ATOM 601 C CA . THR A 1 82 ? 8.920 4.794 -18.584 1.00 98.44 82 THR A CA 1
ATOM 602 C C . THR A 1 82 ? 8.152 5.862 -17.813 1.00 98.44 82 THR A C 1
ATOM 604 O O . THR A 1 82 ? 6.939 5.742 -17.675 1.00 98.44 82 THR A O 1
ATOM 607 N N . ILE A 1 83 ? 8.817 6.948 -17.403 1.00 98.44 83 ILE A N 1
ATOM 608 C CA . ILE A 1 83 ? 8.191 8.088 -16.720 1.00 98.44 83 ILE A CA 1
ATOM 609 C C . ILE A 1 83 ? 7.076 8.680 -17.580 1.00 98.44 83 ILE A C 1
ATOM 611 O O . ILE A 1 83 ? 5.965 8.855 -17.091 1.00 98.44 83 ILE A O 1
ATOM 615 N N . MET A 1 84 ? 7.336 8.947 -18.864 1.00 98.50 84 MET A N 1
ATOM 616 C CA . MET A 1 84 ? 6.328 9.497 -19.775 1.00 98.50 84 MET A CA 1
ATOM 617 C C . MET A 1 84 ? 5.079 8.604 -19.854 1.00 98.50 84 MET A C 1
ATOM 619 O O . MET A 1 84 ? 3.959 9.100 -19.728 1.00 98.50 84 MET A O 1
ATOM 623 N N . ASN A 1 85 ? 5.256 7.298 -20.064 1.00 98.56 85 ASN A N 1
ATOM 624 C CA . ASN A 1 85 ? 4.141 6.362 -20.213 1.00 98.56 85 ASN A CA 1
ATOM 625 C C . ASN A 1 85 ? 3.380 6.156 -18.896 1.00 98.56 85 ASN A C 1
ATOM 627 O O . ASN A 1 85 ? 2.152 6.219 -18.879 1.00 98.56 85 ASN A O 1
ATOM 631 N N . ALA A 1 86 ? 4.102 5.989 -17.789 1.00 98.62 86 ALA A N 1
ATOM 632 C CA . ALA A 1 86 ? 3.517 5.846 -16.463 1.00 98.62 86 ALA A CA 1
ATOM 633 C C . ALA A 1 86 ? 2.760 7.110 -16.029 1.00 98.62 86 ALA A C 1
ATOM 635 O O . ALA A 1 86 ? 1.672 7.005 -15.471 1.00 98.62 86 ALA A O 1
ATOM 636 N N . SER A 1 87 ? 3.272 8.307 -16.343 1.00 98.69 87 SER A N 1
ATOM 637 C CA . SER A 1 87 ? 2.569 9.572 -16.090 1.00 98.69 87 SER A CA 1
ATOM 638 C C . SER A 1 87 ? 1.262 9.699 -16.872 1.00 98.69 87 SER A C 1
ATOM 640 O O . SER A 1 87 ? 0.306 10.260 -16.343 1.00 98.69 87 SER A O 1
ATOM 642 N N . ARG A 1 88 ? 1.179 9.175 -18.102 1.00 98.69 88 ARG A N 1
ATOM 643 C CA . ARG A 1 88 ? -0.079 9.180 -18.869 1.00 98.69 88 ARG A CA 1
ATOM 644 C C . ARG A 1 88 ? -1.150 8.325 -18.196 1.00 98.69 88 ARG A C 1
ATOM 646 O O . ARG A 1 88 ? -2.235 8.831 -17.937 1.00 98.69 88 ARG A O 1
ATOM 653 N N . VAL A 1 89 ? -0.809 7.092 -17.825 1.00 98.75 89 VAL A N 1
ATOM 654 C CA . VAL A 1 89 ? -1.744 6.192 -17.130 1.00 98.75 89 VAL A CA 1
ATOM 655 C C . VAL A 1 89 ? -2.120 6.730 -15.751 1.00 98.75 89 VAL A C 1
ATOM 657 O O . VAL A 1 89 ? -3.287 6.721 -15.380 1.00 98.75 89 VAL A O 1
ATOM 660 N N . ALA A 1 90 ? -1.159 7.274 -15.002 1.00 98.69 90 ALA A N 1
ATOM 661 C CA . ALA A 1 90 ? -1.440 7.898 -13.713 1.00 98.69 90 ALA A CA 1
ATOM 662 C C . ALA A 1 90 ? -2.459 9.044 -13.838 1.00 98.69 90 ALA A C 1
ATOM 664 O O . ALA A 1 90 ? -3.345 9.166 -12.998 1.00 98.69 90 ALA A O 1
ATOM 665 N N . LYS A 1 91 ? -2.374 9.859 -14.898 1.00 98.62 91 LYS A N 1
ATOM 666 C CA . LYS A 1 91 ? -3.360 10.912 -15.172 1.00 98.62 91 LYS A CA 1
ATOM 667 C C . LYS A 1 91 ? -4.756 10.334 -15.426 1.00 98.62 91 LYS A C 1
ATOM 669 O O . LYS A 1 91 ? -5.723 10.840 -14.866 1.00 98.62 91 LYS A O 1
ATOM 674 N N . GLU A 1 92 ? -4.858 9.293 -16.249 1.00 98.62 92 GLU A N 1
ATOM 675 C CA . GLU A 1 92 ? -6.129 8.609 -16.535 1.00 98.62 92 GLU A CA 1
ATOM 676 C C . GLU A 1 92 ? -6.753 8.034 -15.257 1.00 98.62 92 GLU A C 1
ATOM 678 O O . GLU A 1 92 ? -7.940 8.224 -15.004 1.00 98.62 92 GLU A O 1
ATOM 683 N N . TYR A 1 93 ? -5.938 7.419 -14.401 1.00 98.62 93 TYR A N 1
ATOM 684 C CA . TYR A 1 93 ? -6.376 6.895 -13.110 1.00 98.62 93 TYR A CA 1
ATOM 685 C C . TYR A 1 93 ? -6.801 7.976 -12.125 1.00 98.62 93 TYR A C 1
ATOM 687 O O . TYR A 1 93 ? -7.772 7.768 -11.406 1.00 98.62 93 TYR A O 1
ATOM 695 N N . VAL A 1 94 ? -6.137 9.133 -12.101 1.00 98.44 94 VAL A N 1
ATOM 696 C CA . VAL A 1 94 ? -6.587 10.268 -11.282 1.00 98.44 94 VAL A CA 1
ATOM 697 C C . VAL A 1 94 ? -7.941 10.784 -11.762 1.00 98.44 94 VAL A C 1
ATOM 699 O O . VAL A 1 94 ? -8.800 11.043 -10.927 1.00 98.44 94 VAL A O 1
ATOM 702 N N . HIS A 1 95 ? -8.159 10.897 -13.077 1.00 98.38 95 HIS A N 1
ATOM 703 C CA . HIS A 1 95 ? -9.465 11.296 -13.609 1.00 98.38 95 HIS A CA 1
ATOM 704 C C . HIS A 1 95 ? -10.557 10.305 -13.184 1.00 98.38 95 HIS A C 1
ATOM 706 O O . HIS A 1 95 ? -11.530 10.721 -12.564 1.00 98.38 95 HIS A O 1
ATOM 712 N N . PHE A 1 96 ? -10.341 9.005 -13.407 1.00 97.94 96 PHE A N 1
ATOM 713 C CA . PHE A 1 96 ? -11.249 7.947 -12.952 1.00 97.94 96 PHE A CA 1
ATOM 714 C C . PHE A 1 96 ? -11.522 8.024 -11.441 1.00 97.94 96 PHE A C 1
ATOM 716 O O . PHE A 1 96 ? -12.670 8.062 -11.011 1.00 97.94 96 PHE A O 1
ATOM 723 N N . ALA A 1 97 ? -10.471 8.091 -10.620 1.00 97.88 97 ALA A N 1
ATOM 724 C CA . ALA A 1 97 ? -10.605 8.085 -9.167 1.00 97.88 97 ALA A CA 1
ATOM 725 C C . ALA A 1 97 ? -11.326 9.334 -8.639 1.00 97.88 97 ALA A C 1
ATOM 727 O O . ALA A 1 97 ? -12.030 9.250 -7.637 1.00 97.88 97 ALA A O 1
ATOM 728 N N . SER A 1 98 ? -11.170 10.481 -9.308 1.00 97.38 98 SER A N 1
ATOM 729 C CA . SER A 1 98 ? -11.823 11.734 -8.914 1.00 97.38 98 SER A CA 1
ATOM 730 C C . SER A 1 98 ? -13.335 11.749 -9.147 1.00 97.38 98 SER A C 1
ATOM 732 O O . SER A 1 98 ? -14.031 12.572 -8.557 1.00 97.38 98 SER A O 1
ATOM 734 N N . GLU A 1 99 ? -13.845 10.839 -9.978 1.00 97.19 99 GLU A N 1
ATOM 735 C CA . GLU A 1 99 ? -15.277 10.704 -10.251 1.00 97.19 99 GLU A CA 1
ATOM 736 C C . GLU A 1 99 ? -15.984 9.798 -9.230 1.00 97.19 99 GLU A C 1
ATOM 738 O O . GLU A 1 99 ? -17.204 9.887 -9.073 1.00 97.19 99 GLU A O 1
ATOM 743 N N . LEU A 1 100 ? -15.237 8.972 -8.487 1.00 96.62 100 LEU A N 1
ATOM 744 C CA . LEU A 1 100 ? -15.793 8.073 -7.475 1.00 96.62 100 LEU A CA 1
ATOM 745 C C . LEU A 1 100 ? -16.436 8.865 -6.330 1.00 96.62 100 LEU A C 1
ATOM 747 O O . LEU A 1 100 ? -15.820 9.750 -5.734 1.00 96.62 100 LEU A O 1
ATOM 751 N N . GLN A 1 101 ? -17.682 8.522 -6.007 1.00 97.38 101 GLN A N 1
ATOM 752 C CA . GLN A 1 101 ? -18.428 9.125 -4.906 1.00 97.38 101 GLN A CA 1
ATOM 753 C C . GLN A 1 101 ? -18.441 8.192 -3.699 1.00 97.38 101 GLN A C 1
ATOM 755 O O . GLN A 1 101 ? -18.409 6.972 -3.841 1.00 97.38 101 GLN A O 1
ATOM 760 N N . ARG A 1 102 ? -18.487 8.777 -2.499 1.00 97.06 102 ARG A N 1
ATOM 761 C CA . ARG A 1 102 ? -18.692 8.007 -1.269 1.00 97.06 102 ARG A CA 1
ATOM 762 C C . ARG A 1 102 ? -20.117 7.469 -1.242 1.00 97.06 102 ARG A C 1
ATOM 764 O O . ARG A 1 102 ? -21.047 8.178 -1.621 1.00 97.06 102 ARG A O 1
ATOM 771 N N . GLU A 1 103 ? -20.265 6.266 -0.716 1.00 96.81 103 GLU A N 1
ATOM 772 C CA . GLU A 1 103 ? -21.554 5.635 -0.461 1.00 96.81 103 GLU A CA 1
ATOM 773 C C . GLU A 1 103 ? -21.675 5.228 1.007 1.00 96.81 103 GLU A C 1
ATOM 775 O O . GLU A 1 103 ? -20.683 5.165 1.743 1.00 96.81 103 GLU A O 1
ATOM 780 N N . GLU A 1 104 ? -22.911 5.009 1.447 1.00 97.62 104 GLU A N 1
ATOM 781 C CA . GLU A 1 104 ? -23.159 4.420 2.756 1.00 97.62 104 GLU A CA 1
ATOM 782 C C . GLU A 1 104 ? -22.652 2.977 2.757 1.00 97.62 104 GLU A C 1
ATOM 784 O O . GLU A 1 104 ? -22.966 2.194 1.864 1.00 97.62 104 GLU A O 1
ATOM 789 N N . CYS A 1 105 ? -21.872 2.634 3.776 1.00 95.81 105 CYS A N 1
ATOM 790 C CA . CYS A 1 105 ? -21.301 1.309 3.977 1.00 95.81 105 CYS A CA 1
ATOM 791 C C . CYS A 1 105 ? -21.565 0.846 5.410 1.00 95.81 105 CYS A C 1
ATOM 793 O O . CYS A 1 105 ? -21.742 1.655 6.327 1.00 95.81 105 CYS A O 1
ATOM 795 N N . SER A 1 106 ? -21.601 -0.472 5.606 1.00 96.75 106 SER A N 1
ATOM 796 C CA . SER A 1 106 ? -21.721 -1.049 6.944 1.00 96.75 106 SER A CA 1
ATOM 797 C C . SER A 1 106 ? -20.436 -0.822 7.733 1.00 96.75 106 SER A C 1
ATOM 799 O O . SER A 1 106 ? -19.334 -0.927 7.195 1.00 96.75 106 SER A O 1
ATOM 801 N N . ILE A 1 107 ? -20.559 -0.610 9.045 1.00 95.56 107 ILE A N 1
ATOM 802 C CA . ILE A 1 107 ? -19.396 -0.543 9.936 1.00 95.56 107 ILE A CA 1
ATOM 803 C C . ILE A 1 107 ? -18.554 -1.825 9.869 1.00 95.56 107 ILE A C 1
ATOM 805 O O . ILE A 1 107 ? -17.337 -1.756 10.001 1.00 95.56 107 ILE A O 1
ATOM 809 N N . SER A 1 108 ? -19.180 -2.971 9.575 1.00 96.81 108 SER A N 1
ATOM 810 C CA . SER A 1 108 ? -18.519 -4.271 9.414 1.00 96.81 108 SER A CA 1
ATOM 811 C C . SER A 1 108 ? -17.508 -4.324 8.261 1.00 96.81 108 SER A C 1
ATOM 813 O O . SER A 1 108 ? -16.712 -5.251 8.188 1.00 96.81 108 SER A O 1
ATOM 815 N N . GLU A 1 109 ? -17.525 -3.356 7.343 1.00 96.06 109 GLU A N 1
ATOM 816 C CA . GLU A 1 109 ? -16.537 -3.265 6.260 1.00 96.06 109 GLU A CA 1
ATOM 817 C C . GLU A 1 109 ? -15.230 -2.594 6.708 1.00 96.06 109 GLU A C 1
ATOM 819 O O . GLU A 1 109 ? -14.241 -2.582 5.971 1.00 96.06 109 GLU A O 1
ATOM 824 N N . LEU A 1 110 ? -15.197 -2.035 7.922 1.00 95.62 110 LEU A N 1
ATOM 825 C CA . LEU A 1 110 ? -14.009 -1.385 8.449 1.00 95.62 110 LEU A CA 1
ATOM 826 C C . LEU A 1 110 ? -12.939 -2.400 8.845 1.00 95.62 110 LEU A C 1
ATOM 828 O O . LEU A 1 110 ? -13.165 -3.334 9.616 1.00 95.62 110 LEU A O 1
ATOM 832 N N . TRP A 1 111 ? -11.721 -2.112 8.394 1.00 95.81 111 TRP A N 1
ATOM 833 C CA . TRP A 1 111 ? -10.500 -2.707 8.913 1.00 95.81 111 TRP A CA 1
ATOM 834 C C . TRP A 1 111 ? -9.778 -1.672 9.768 1.00 95.81 111 TRP A C 1
ATOM 836 O O . TRP A 1 111 ? -9.294 -0.658 9.261 1.00 95.81 111 TRP A O 1
ATOM 846 N N . ILE A 1 112 ? -9.691 -1.927 11.070 1.00 95.56 112 ILE A N 1
ATOM 847 C CA . ILE A 1 112 ? -9.037 -1.036 12.025 1.00 95.56 112 ILE A CA 1
ATOM 848 C C . ILE A 1 112 ? -7.743 -1.690 12.492 1.00 95.56 112 ILE A C 1
ATOM 850 O O . ILE A 1 112 ? -7.735 -2.819 12.977 1.00 95.56 112 ILE A O 1
ATOM 854 N N . SER A 1 113 ? -6.632 -0.977 12.316 1.00 94.06 113 SER A N 1
ATOM 855 C CA . SER A 1 113 ? -5.334 -1.371 12.853 1.00 94.06 113 SER A CA 1
ATOM 856 C C . SER A 1 113 ? -4.947 -0.421 13.973 1.00 94.06 113 SER A C 1
ATOM 858 O O . SER A 1 113 ? -4.996 0.796 13.800 1.00 94.06 113 SER A O 1
ATOM 860 N N . THR A 1 114 ? -4.504 -0.973 15.095 1.00 92.44 114 THR A N 1
ATOM 861 C CA . THR A 1 114 ? -3.966 -0.211 16.221 1.00 92.44 114 THR A CA 1
ATOM 862 C C . THR A 1 114 ? -2.473 -0.435 16.333 1.00 92.44 114 THR A C 1
ATOM 864 O O . THR A 1 114 ? -1.974 -1.543 16.134 1.00 92.44 114 THR A O 1
ATOM 867 N N . LYS A 1 115 ? -1.780 0.654 16.648 1.00 90.25 115 LYS A N 1
ATOM 868 C CA . LYS A 1 115 ? -0.362 0.681 16.947 1.00 90.25 115 LYS A CA 1
ATOM 869 C C . LYS A 1 115 ? -0.123 1.684 18.076 1.00 90.25 115 LYS A C 1
ATOM 871 O O . LYS A 1 115 ? -0.727 2.759 18.069 1.00 90.25 115 LYS A O 1
ATOM 876 N N . CYS A 1 116 ? 0.752 1.347 19.006 1.00 89.50 116 CYS A N 1
ATOM 877 C CA . CYS A 1 116 ? 1.335 2.261 19.963 1.00 89.50 116 CYS A CA 1
ATOM 878 C C . CYS A 1 116 ? 2.254 3.268 19.247 1.00 89.50 116 CYS A C 1
ATOM 880 O O . CYS A 1 116 ? 2.903 2.988 18.237 1.00 89.50 116 CYS A O 1
ATOM 882 N N . GLY A 1 117 ? 2.249 4.503 19.741 1.00 84.12 117 GLY A N 1
ATOM 883 C CA . GLY A 1 117 ? 3.173 5.538 19.289 1.00 84.12 117 GLY A CA 1
ATOM 884 C C . GLY A 1 117 ? 4.433 5.498 20.141 1.00 84.12 117 GLY A C 1
ATOM 885 O O . GLY A 1 117 ? 5.317 4.675 19.937 1.00 84.12 117 GLY A O 1
ATOM 886 N N . GLU A 1 118 ? 4.476 6.392 21.120 1.00 83.94 118 GLU A N 1
ATOM 887 C CA . GLU A 1 118 ? 5.482 6.416 22.173 1.00 83.94 118 GLU A CA 1
ATOM 888 C C . GLU A 1 118 ? 4.779 6.078 23.488 1.00 83.94 118 GLU A C 1
ATOM 890 O O . GLU A 1 118 ? 3.965 6.860 23.980 1.00 83.94 118 GLU A O 1
ATOM 895 N N . SER A 1 119 ? 5.020 4.873 24.003 1.00 82.06 119 SER A N 1
ATOM 896 C CA . SER A 1 119 ? 4.398 4.415 25.243 1.00 82.06 119 SER A CA 1
ATOM 897 C C . SER A 1 119 ? 4.951 5.198 26.434 1.00 82.06 119 SER A C 1
ATOM 899 O O . SER A 1 119 ? 6.160 5.238 26.658 1.00 82.06 119 SER A O 1
ATOM 901 N N . ASP A 1 120 ? 4.059 5.778 27.233 1.00 88.50 120 ASP A N 1
ATOM 902 C CA . ASP A 1 120 ? 4.383 6.415 28.509 1.00 88.50 120 ASP A CA 1
ATOM 903 C C . ASP A 1 120 ? 3.672 5.725 29.688 1.00 88.50 120 ASP A C 1
ATOM 905 O O . ASP A 1 120 ? 2.874 4.797 29.522 1.00 88.50 120 ASP A O 1
ATOM 909 N N . THR A 1 121 ? 3.935 6.192 30.910 1.00 88.81 121 THR A N 1
ATOM 910 C CA . THR A 1 121 ? 3.341 5.619 32.131 1.00 88.81 121 THR A CA 1
ATOM 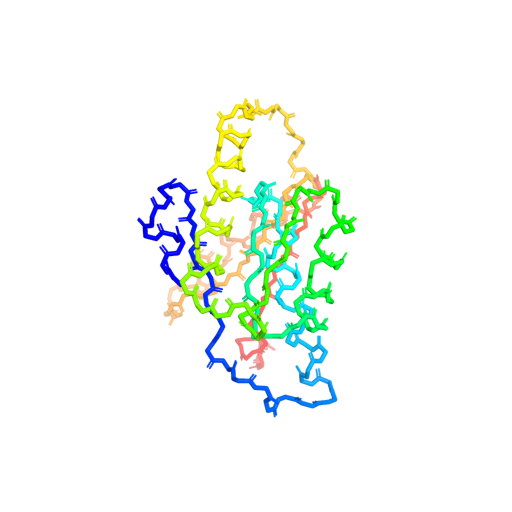911 C C . THR A 1 121 ? 1.821 5.795 32.227 1.00 88.81 121 THR A C 1
ATOM 913 O O . THR A 1 121 ? 1.191 5.172 33.081 1.00 88.81 121 THR A O 1
ATOM 916 N N . THR A 1 122 ? 1.213 6.616 31.367 1.00 91.31 122 THR A N 1
ATOM 917 C CA . THR A 1 122 ? -0.233 6.877 31.335 1.00 91.31 122 THR A CA 1
ATOM 918 C C . THR A 1 122 ? -0.950 6.121 30.216 1.00 91.31 122 THR A C 1
ATOM 920 O O . THR A 1 122 ? -2.161 5.914 30.287 1.00 91.31 122 THR A O 1
ATOM 923 N N . THR A 1 123 ? -0.212 5.639 29.217 1.00 89.62 123 THR A N 1
ATOM 924 C CA . THR A 1 123 ? -0.726 4.969 28.016 1.00 89.62 123 THR A CA 1
ATOM 925 C C . THR A 1 123 ? -1.559 3.736 28.375 1.00 89.62 123 THR A C 1
ATOM 927 O O . THR A 1 123 ? -2.705 3.603 27.941 1.00 89.62 123 THR A O 1
ATOM 930 N N . GLY A 1 124 ? -1.044 2.892 29.276 1.00 88.25 124 GLY A N 1
ATOM 931 C CA . GLY A 1 124 ? -1.757 1.720 29.800 1.00 88.25 124 GLY A CA 1
ATOM 932 C C . GLY A 1 124 ? -2.962 2.043 30.695 1.00 88.25 124 GLY A C 1
ATOM 933 O O . GLY A 1 124 ? -3.779 1.165 30.954 1.00 88.25 124 GLY A O 1
ATOM 934 N N . LEU A 1 125 ? -3.098 3.291 31.153 1.00 91.50 125 LEU A N 1
ATOM 935 C CA . LEU A 1 125 ? -4.184 3.746 32.029 1.00 91.50 125 LEU A CA 1
ATOM 936 C C . LEU A 1 125 ? -5.279 4.513 31.272 1.00 91.50 125 LEU A C 1
ATOM 938 O O . LEU A 1 125 ? -6.400 4.613 31.764 1.00 91.50 125 LEU A O 1
ATOM 942 N N . GLY A 1 126 ? -4.959 5.062 30.097 1.00 92.25 126 GLY A N 1
ATOM 943 C CA . GLY A 1 126 ? -5.846 5.938 29.333 1.00 92.25 126 GLY A CA 1
ATOM 944 C C . GLY A 1 126 ? -6.107 5.448 27.913 1.00 92.25 126 GLY A C 1
ATOM 945 O O . GLY A 1 126 ? -7.170 4.892 27.620 1.00 92.25 126 GLY A O 1
ATOM 946 N N . SER A 1 127 ? -5.156 5.681 27.007 1.00 92.19 127 SER A N 1
ATOM 947 C CA . SER A 1 127 ? -5.341 5.439 25.571 1.00 92.19 127 SER A CA 1
ATOM 948 C C . SER A 1 127 ? -5.543 3.958 25.245 1.00 92.19 127 SER A C 1
ATOM 950 O O . SER A 1 127 ? -6.483 3.638 24.518 1.00 92.19 127 SER A O 1
ATOM 952 N N . CYS A 1 128 ? -4.755 3.048 25.828 1.00 92.06 128 CYS A N 1
ATOM 953 C CA . CYS A 1 128 ? -4.900 1.611 25.576 1.00 92.06 128 CYS A CA 1
ATOM 954 C C . CYS A 1 128 ? -6.266 1.062 26.030 1.00 92.06 128 CYS A C 1
ATOM 956 O O . CYS A 1 128 ? -6.951 0.472 25.193 1.00 92.06 128 CYS A O 1
ATOM 958 N N . PRO A 1 129 ? -6.744 1.301 27.273 1.00 94.00 129 PRO A N 1
ATOM 959 C CA . PRO A 1 129 ? -8.100 0.909 27.673 1.00 94.00 129 PRO A CA 1
ATOM 960 C C . PRO A 1 129 ? -9.201 1.529 26.804 1.00 94.00 129 PRO A C 1
ATOM 962 O O . PRO A 1 129 ? -10.215 0.888 26.537 1.00 94.00 129 PRO A O 1
ATOM 965 N N . THR A 1 130 ? -9.005 2.764 26.328 1.00 95.25 130 THR A N 1
ATOM 966 C CA . THR A 1 130 ? -9.974 3.441 25.452 1.00 95.25 130 THR A CA 1
ATOM 967 C C . THR A 1 130 ? -10.090 2.740 24.099 1.00 95.25 130 THR A C 1
ATOM 969 O O . THR A 1 130 ? -11.202 2.485 23.634 1.00 95.25 130 THR A O 1
ATOM 972 N N . VAL A 1 131 ? -8.958 2.391 23.481 1.00 94.94 131 VAL A N 1
ATOM 973 C CA . VAL A 1 131 ? -8.932 1.641 22.216 1.00 94.94 131 VAL A CA 1
ATOM 974 C C . VAL A 1 131 ? -9.415 0.200 22.415 1.00 94.94 131 VAL A C 1
ATOM 976 O O . VAL A 1 131 ? -10.153 -0.309 21.576 1.00 94.94 131 VAL A O 1
ATOM 979 N N . GLY A 1 132 ? -9.092 -0.433 23.547 1.00 95.12 132 GLY A N 1
ATOM 980 C CA . GLY A 1 132 ? -9.639 -1.740 23.926 1.00 95.12 132 GLY A CA 1
ATOM 981 C C . GLY A 1 132 ? -11.168 -1.725 23.985 1.00 95.12 132 GLY A C 1
ATOM 982 O O . GLY A 1 132 ? -11.819 -2.492 23.287 1.00 95.12 132 GLY A O 1
ATOM 983 N N . ASN A 1 133 ? -11.753 -0.756 24.694 1.00 97.56 133 ASN A N 1
ATOM 984 C CA . ASN A 1 133 ? -13.207 -0.576 24.779 1.00 97.56 133 ASN A CA 1
ATOM 985 C C . ASN A 1 133 ? -13.865 -0.271 23.419 1.00 97.56 133 ASN A C 1
ATOM 987 O O . ASN A 1 133 ? -15.034 -0.593 23.214 1.00 97.56 133 ASN A O 1
ATOM 991 N N . MET A 1 134 ? -13.150 0.367 22.486 1.00 96.69 134 MET A N 1
ATOM 992 C CA . MET A 1 134 ? -13.619 0.513 21.105 1.00 96.69 134 MET A CA 1
ATOM 993 C C . MET A 1 134 ? -13.691 -0.855 20.41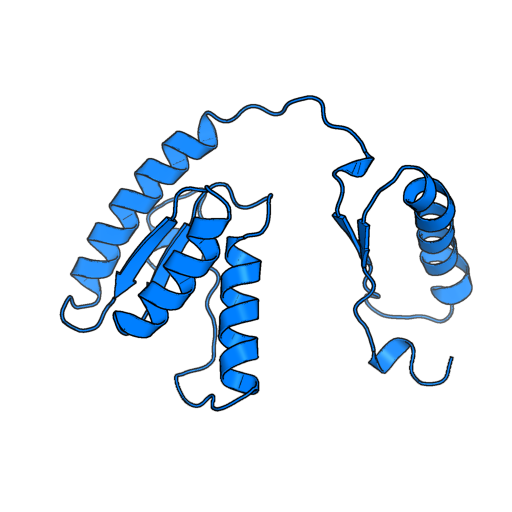3 1.00 96.69 134 MET A C 1
ATOM 995 O O . MET A 1 134 ? -14.726 -1.173 19.831 1.00 96.69 134 MET A O 1
ATOM 999 N N . TYR A 1 135 ? -12.639 -1.677 20.495 1.00 97.00 135 TYR A N 1
ATOM 1000 C CA . TYR A 1 135 ? -12.661 -3.026 19.923 1.00 97.00 135 TYR A CA 1
ATOM 1001 C C . TYR A 1 135 ? -13.735 -3.911 20.555 1.00 97.00 135 TYR A C 1
ATOM 1003 O O . TYR A 1 135 ? -14.481 -4.542 19.814 1.00 97.00 135 TYR A O 1
ATOM 1011 N N . ASP A 1 136 ? -13.887 -3.898 21.881 1.00 97.25 136 ASP A N 1
ATOM 1012 C CA . ASP A 1 136 ? -14.905 -4.691 22.587 1.00 97.25 136 ASP A CA 1
ATOM 1013 C C . ASP A 1 136 ? -16.325 -4.401 22.083 1.00 97.25 136 ASP A C 1
ATOM 1015 O O . ASP A 1 136 ? -17.171 -5.292 22.036 1.00 97.25 136 ASP A O 1
ATOM 1019 N N . LYS A 1 137 ? -16.588 -3.151 21.683 1.00 97.06 137 LYS A N 1
ATOM 1020 C CA . LYS A 1 137 ? -17.888 -2.724 21.154 1.00 97.06 137 LYS A CA 1
ATOM 1021 C C . LYS A 1 137 ? -18.056 -2.994 19.668 1.00 97.06 137 LYS A C 1
ATOM 1023 O O . LYS A 1 137 ? -19.171 -3.260 19.245 1.00 97.06 137 LYS A O 1
ATOM 1028 N N . LEU A 1 138 ? -16.991 -2.884 18.876 1.00 96.94 138 LEU A N 1
ATOM 1029 C CA . LEU A 1 138 ? -17.090 -2.920 17.416 1.00 96.94 138 LEU A CA 1
ATOM 1030 C C . LEU A 1 138 ? -16.776 -4.290 16.809 1.00 96.94 138 LEU A C 1
ATOM 1032 O O . LEU A 1 138 ? -17.299 -4.606 15.744 1.00 96.94 138 LEU A O 1
ATOM 1036 N N . LEU A 1 139 ? -15.964 -5.125 17.465 1.00 97.19 139 LEU A N 1
ATOM 1037 C CA . LEU A 1 139 ? -15.721 -6.499 17.011 1.00 97.19 139 LEU A CA 1
ATOM 1038 C C . LEU A 1 139 ? -17.024 -7.321 16.926 1.00 97.19 139 LEU A C 1
ATOM 1040 O O . LEU A 1 139 ? -17.200 -8.007 15.919 1.00 97.19 139 LEU A O 1
ATOM 1044 N N . PRO A 1 140 ? -17.975 -7.230 17.886 1.00 97.38 140 PRO A N 1
ATOM 1045 C CA . PRO A 1 140 ? -19.283 -7.877 17.751 1.00 97.38 140 PRO A CA 1
ATOM 1046 C C . PRO A 1 140 ? -20.117 -7.367 16.566 1.00 97.38 140 PRO A C 1
ATOM 1048 O O . PRO A 1 140 ? -20.920 -8.123 16.027 1.00 97.38 140 PRO A O 1
ATOM 1051 N N . GLU A 1 141 ? -19.897 -6.122 16.133 1.00 96.94 141 GLU A N 1
ATOM 1052 C CA . GLU A 1 141 ? -20.540 -5.512 14.956 1.00 96.94 141 GLU A CA 1
ATOM 1053 C C . GLU A 1 141 ? -19.861 -5.921 13.631 1.00 96.94 141 GLU A C 1
ATOM 1055 O O . GLU A 1 141 ? -20.251 -5.473 12.554 1.00 96.94 141 GLU A O 1
ATOM 1060 N N . GLY A 1 142 ? -18.842 -6.787 13.689 1.00 97.06 142 GLY A N 1
ATOM 1061 C CA . GLY A 1 142 ? -18.242 -7.431 12.524 1.00 97.06 142 GLY A CA 1
ATOM 1062 C C . GLY A 1 142 ? -17.060 -6.697 11.894 1.00 97.06 142 GLY A C 1
ATOM 1063 O O . GLY A 1 142 ? -16.667 -7.071 10.792 1.00 97.06 142 GLY A O 1
ATOM 1064 N N . ILE A 1 143 ? -16.481 -5.683 12.550 1.00 97.25 143 ILE A N 1
ATOM 1065 C CA . ILE A 1 143 ? -15.247 -5.056 12.045 1.00 97.25 143 ILE A CA 1
ATOM 1066 C C . ILE A 1 143 ? -14.072 -6.040 12.072 1.00 97.25 143 ILE A C 1
ATOM 1068 O O . ILE A 1 143 ? -14.029 -6.959 12.893 1.00 97.25 143 ILE A O 1
ATOM 1072 N N . TYR A 1 144 ? -13.048 -5.780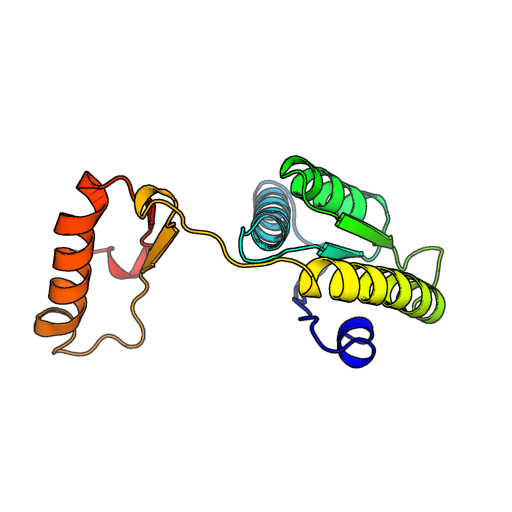 11.260 1.00 96.25 144 TYR A N 1
ATOM 1073 C CA . TYR A 1 144 ? -11.775 -6.488 11.363 1.00 96.25 144 TYR A CA 1
ATOM 1074 C C . TYR A 1 144 ? -10.763 -5.681 12.188 1.00 96.25 144 TYR A C 1
ATOM 1076 O O . TYR A 1 144 ? -10.364 -4.583 11.795 1.00 96.25 144 TYR A O 1
ATOM 1084 N N . GLY A 1 145 ? -10.330 -6.223 13.329 1.00 94.81 145 GLY A N 1
ATOM 1085 C CA . GLY A 1 145 ? -9.304 -5.622 14.187 1.00 94.81 145 GLY A CA 1
ATOM 1086 C C . GLY A 1 145 ? -7.907 -6.194 13.943 1.00 94.81 145 GLY A C 1
ATOM 1087 O O . GLY A 1 145 ? -7.744 -7.394 13.731 1.00 94.81 145 GLY A O 1
ATOM 1088 N N . CYS A 1 146 ? -6.884 -5.342 13.993 1.00 93.38 146 CYS A N 1
ATOM 1089 C CA . CYS A 1 146 ? -5.486 -5.735 13.837 1.00 93.38 146 CYS A CA 1
ATOM 1090 C C . CYS A 1 146 ? -4.589 -5.020 14.856 1.00 93.38 146 CYS A C 1
ATOM 1092 O O . CYS A 1 146 ? -4.674 -3.804 15.027 1.00 93.38 146 CYS A O 1
ATOM 1094 N N . PHE A 1 147 ? -3.688 -5.767 15.491 1.00 91.44 147 PHE A N 1
ATOM 1095 C CA . PHE A 1 147 ? -2.623 -5.238 16.340 1.00 91.44 147 PHE A CA 1
ATOM 1096 C C . PHE A 1 147 ? -1.298 -5.893 15.933 1.00 91.44 147 PHE A C 1
ATOM 1098 O O . PHE A 1 147 ? -1.215 -7.118 15.852 1.00 91.44 147 PHE A O 1
ATOM 1105 N N . GLY A 1 148 ? -0.285 -5.082 15.616 1.00 83.38 148 GLY A N 1
ATOM 1106 C CA . GLY A 1 148 ? 0.894 -5.525 14.856 1.00 83.38 148 GLY A CA 1
ATOM 1107 C C . GLY A 1 148 ? 2.236 -5.483 15.589 1.00 83.38 148 GLY A C 1
ATOM 1108 O O . GLY A 1 148 ? 3.271 -5.599 14.938 1.00 83.38 148 GLY A O 1
ATOM 1109 N N . GLU A 1 149 ? 2.262 -5.285 16.906 1.00 88.12 149 GLU A N 1
ATOM 1110 C CA . GLU A 1 149 ? 3.501 -4.994 17.641 1.00 88.12 149 GLU A CA 1
ATOM 1111 C C . GLU A 1 149 ? 3.951 -6.174 18.501 1.00 88.12 149 GLU A C 1
ATOM 1113 O O . GLU A 1 149 ? 3.830 -6.169 19.723 1.00 88.12 149 GLU A O 1
ATOM 1118 N N . THR A 1 150 ? 4.494 -7.210 17.854 1.00 87.62 150 THR A N 1
ATOM 1119 C CA . THR A 1 150 ? 4.952 -8.434 18.538 1.00 87.62 150 THR A CA 1
ATOM 1120 C C . THR A 1 150 ? 5.933 -8.149 19.680 1.00 87.62 150 THR A C 1
ATOM 1122 O O . THR A 1 150 ? 5.866 -8.799 20.720 1.00 87.62 150 THR A O 1
ATOM 1125 N N . SER A 1 151 ? 6.822 -7.163 19.532 1.00 85.38 151 SER A N 1
ATOM 1126 C CA . SER A 1 151 ? 7.762 -6.784 20.593 1.00 85.38 151 SER A CA 1
ATOM 1127 C C . SER A 1 151 ? 7.084 -6.144 21.808 1.00 85.38 151 SER A C 1
ATOM 1129 O O . SER A 1 151 ? 7.546 -6.371 22.918 1.00 85.38 151 SER A O 1
ATOM 1131 N N . GLU A 1 152 ? 5.989 -5.399 21.622 1.00 84.06 152 GLU A N 1
ATOM 1132 C CA . GLU A 1 152 ? 5.258 -4.714 22.707 1.00 84.06 152 GLU A CA 1
ATOM 1133 C C . GLU A 1 152 ? 4.452 -5.691 23.577 1.00 84.06 152 GLU A C 1
ATOM 1135 O O . GLU A 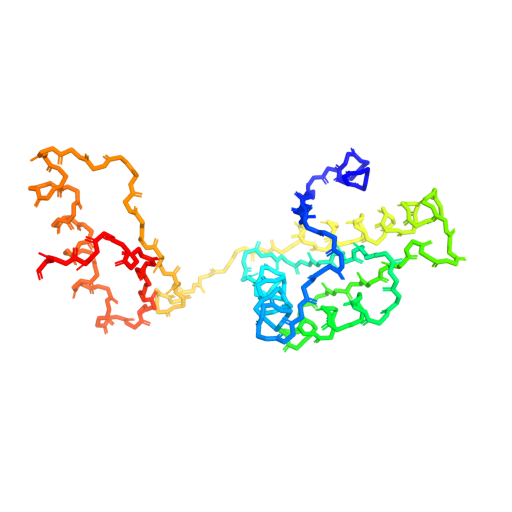1 152 ? 4.254 -5.455 24.763 1.00 84.06 152 GLU A O 1
ATOM 1140 N N . ILE A 1 153 ? 4.004 -6.817 23.010 1.00 83.56 153 ILE A N 1
ATOM 1141 C CA . ILE A 1 153 ? 3.273 -7.863 23.756 1.00 83.56 153 ILE A CA 1
ATOM 1142 C C . ILE A 1 153 ? 4.196 -8.899 24.401 1.00 83.56 153 ILE A C 1
ATOM 1144 O O . ILE A 1 153 ? 3.746 -9.753 25.164 1.00 83.56 153 ILE A O 1
ATOM 1148 N N . THR A 1 154 ? 5.489 -8.872 24.080 1.00 76.88 154 THR A N 1
ATOM 1149 C CA . THR A 1 154 ? 6.434 -9.844 24.624 1.00 76.88 154 THR A CA 1
ATOM 1150 C C . THR A 1 154 ? 6.728 -9.493 26.083 1.00 76.88 154 THR A C 1
ATOM 1152 O O . THR A 1 154 ? 7.441 -8.535 26.359 1.00 76.88 154 THR A O 1
ATOM 1155 N N . GLY A 1 155 ? 6.201 -10.291 27.016 1.00 75.00 155 GLY A N 1
ATOM 1156 C CA . GLY A 1 155 ? 6.372 -10.088 28.463 1.00 75.00 155 GLY A CA 1
ATOM 1157 C C . GLY A 1 155 ? 5.144 -9.529 29.191 1.00 75.00 155 GLY A C 1
ATOM 1158 O O . GLY A 1 155 ? 5.248 -9.274 30.391 1.00 75.00 155 GLY A O 1
ATOM 1159 N N . ALA A 1 156 ? 4.024 -9.348 28.480 1.00 69.19 156 ALA A N 1
ATOM 1160 C CA . ALA A 1 156 ? 2.707 -9.080 29.060 1.00 69.19 156 ALA A CA 1
ATOM 1161 C C . ALA A 1 156 ? 2.101 -10.317 29.748 1.00 69.19 156 ALA A C 1
ATOM 1163 O O . ALA A 1 156 ? 2.445 -11.456 29.347 1.00 69.19 156 ALA A O 1
#

Radius of gyration: 19.49 Å; chains: 1; bounding box: 42×33×54 Å